Protein AF-A0A4V1UBY8-F1 (afdb_monomer_lite)

Structure (mmCIF, N/CA/C/O backbone):
data_AF-A0A4V1UBY8-F1
#
_entry.id   AF-A0A4V1UBY8-F1
#
loop_
_atom_site.group_PDB
_atom_site.id
_atom_site.type_symbol
_atom_site.label_atom_id
_atom_site.label_alt_id
_atom_site.label_comp_id
_atom_site.label_asym_id
_atom_site.label_entity_id
_atom_site.label_seq_id
_atom_site.pdbx_PDB_ins_code
_atom_site.Cartn_x
_atom_site.Cartn_y
_atom_site.Cartn_z
_atom_site.occupancy
_atom_site.B_iso_or_equiv
_atom_site.auth_seq_id
_atom_site.auth_comp_id
_atom_site.auth_asym_id
_atom_site.auth_atom_id
_atom_site.pdbx_PDB_model_num
ATOM 1 N N . MET A 1 1 ? -71.708 27.026 -28.769 1.00 38.06 1 MET A N 1
ATOM 2 C CA . MET A 1 1 ? -70.693 25.963 -28.935 1.00 38.06 1 MET A CA 1
ATOM 3 C C . MET A 1 1 ? -69.581 26.230 -27.926 1.00 38.06 1 MET A C 1
ATOM 5 O O . MET A 1 1 ? -68.863 27.199 -28.100 1.00 38.06 1 MET A O 1
ATOM 9 N N . TYR A 1 2 ? -69.504 25.472 -26.826 1.00 42.88 2 TYR A N 1
ATOM 10 C CA . TYR A 1 2 ? -68.450 25.623 -25.807 1.00 42.88 2 TYR A CA 1
ATOM 11 C C . TYR A 1 2 ? -67.631 24.331 -25.739 1.00 42.88 2 TYR A C 1
ATOM 13 O O . TYR A 1 2 ? -68.175 23.264 -25.457 1.00 42.88 2 TYR A O 1
ATOM 21 N N . PHE A 1 3 ? -66.329 24.426 -26.016 1.00 42.78 3 PHE A N 1
ATOM 22 C CA . PHE A 1 3 ? -65.385 23.314 -25.901 1.00 42.78 3 PHE A CA 1
ATOM 23 C C . PHE A 1 3 ? -64.959 23.151 -24.434 1.00 42.78 3 PHE A C 1
ATOM 25 O O . PHE A 1 3 ? -64.309 24.025 -23.864 1.00 42.78 3 PHE A O 1
ATOM 32 N N . ARG A 1 4 ? -65.317 22.021 -23.810 1.00 50.22 4 ARG A N 1
ATOM 33 C CA . ARG A 1 4 ? -64.784 21.615 -22.499 1.00 50.22 4 ARG A CA 1
ATOM 34 C C . ARG A 1 4 ? -63.410 20.968 -22.687 1.00 50.22 4 ARG A C 1
ATOM 36 O O . ARG A 1 4 ? -63.319 19.844 -23.176 1.00 50.22 4 ARG A O 1
ATOM 43 N N . ILE A 1 5 ? -62.353 21.637 -22.235 1.00 57.94 5 ILE A N 1
ATOM 44 C CA . ILE A 1 5 ? -61.024 21.031 -22.079 1.00 57.94 5 ILE A CA 1
ATOM 45 C C . ILE A 1 5 ? -61.084 20.091 -20.863 1.00 57.94 5 ILE A C 1
ATOM 47 O O . ILE A 1 5 ? -61.413 20.512 -19.753 1.00 57.94 5 ILE A O 1
ATOM 51 N N . LYS A 1 6 ? -60.826 18.791 -21.066 1.00 47.94 6 LYS A N 1
ATOM 52 C CA . LYS A 1 6 ? -60.861 17.781 -19.995 1.00 47.94 6 LYS A CA 1
ATOM 53 C C . LYS A 1 6 ? -59.706 18.004 -19.008 1.00 47.94 6 LYS A C 1
ATOM 55 O O . LYS A 1 6 ? -58.555 17.660 -19.271 1.00 47.94 6 LYS A O 1
ATOM 60 N N . CYS A 1 7 ? -60.058 18.541 -17.843 1.00 54.50 7 CYS A N 1
ATOM 61 C CA . CYS A 1 7 ? -59.230 18.706 -16.651 1.00 54.50 7 CYS A CA 1
ATOM 62 C C . CYS A 1 7 ? -58.877 17.337 -16.027 1.00 54.50 7 CYS A C 1
ATOM 64 O O . CYS A 1 7 ? -59.502 16.914 -15.066 1.00 54.50 7 CYS A O 1
ATOM 66 N N . ASN A 1 8 ? -57.952 16.585 -16.631 1.00 52.25 8 ASN A N 1
ATOM 67 C CA . ASN A 1 8 ? -57.419 15.332 -16.054 1.00 52.25 8 ASN A CA 1
ATOM 68 C C . ASN A 1 8 ? -55.952 15.050 -16.431 1.00 52.25 8 ASN A C 1
ATOM 70 O O . ASN A 1 8 ? -55.295 14.234 -15.786 1.00 52.25 8 ASN A O 1
ATOM 74 N N . ALA A 1 9 ? -55.411 15.723 -17.453 1.00 52.94 9 ALA A N 1
ATOM 75 C CA . ALA A 1 9 ? -53.999 15.600 -17.818 1.00 52.94 9 ALA A CA 1
ATOM 76 C C . ALA A 1 9 ? -53.084 16.391 -16.862 1.00 52.94 9 ALA A C 1
ATOM 78 O O . ALA A 1 9 ? -52.024 15.906 -16.476 1.00 52.94 9 ALA A O 1
ATOM 79 N N . MET A 1 10 ? -53.524 17.570 -16.409 1.00 56.09 10 MET A N 1
ATOM 80 C CA . MET A 1 10 ? -52.712 18.497 -15.608 1.00 56.09 10 MET A CA 1
ATOM 81 C C . MET A 1 10 ? -52.320 17.926 -14.230 1.00 56.09 10 MET A C 1
ATOM 83 O O . MET A 1 10 ? -51.204 18.128 -13.761 1.00 56.09 10 MET A O 1
ATOM 87 N N . THR A 1 11 ? -53.188 17.120 -13.617 1.00 51.84 11 THR A N 1
ATOM 88 C CA . THR A 1 11 ? -52.961 16.522 -12.290 1.00 51.84 11 THR A CA 1
ATOM 89 C C . THR A 1 11 ? -51.933 15.385 -12.310 1.00 51.84 11 THR A C 1
ATOM 91 O O . THR A 1 11 ? -51.290 15.111 -11.297 1.00 51.84 11 THR A O 1
ATOM 94 N N . ARG A 1 12 ? -51.753 14.714 -13.459 1.00 53.44 12 ARG A N 1
ATOM 95 C CA . ARG A 1 12 ? -50.786 13.612 -13.618 1.00 53.44 12 ARG A CA 1
ATOM 96 C C . ARG A 1 12 ? -49.357 14.130 -13.765 1.00 53.44 12 ARG A C 1
ATOM 98 O O . ARG A 1 12 ? -48.458 13.588 -13.129 1.00 53.44 12 ARG A O 1
ATOM 105 N N . TYR A 1 13 ? -49.162 15.214 -14.516 1.00 56.44 13 TYR A N 1
ATOM 106 C CA . TYR A 1 13 ? -47.850 15.855 -14.645 1.00 56.44 13 TYR A CA 1
ATOM 107 C C . TYR A 1 13 ? -47.385 16.487 -13.331 1.00 56.44 13 TYR A C 1
ATOM 109 O O . TYR A 1 13 ? -46.213 16.372 -12.992 1.00 56.44 13 TYR A O 1
ATOM 117 N N . PHE A 1 14 ? -48.306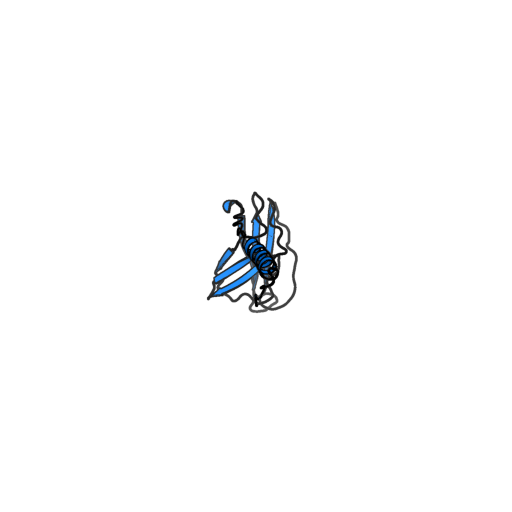 17.052 -12.540 1.00 56.81 14 PHE A N 1
ATOM 118 C CA . PHE A 1 14 ? -47.979 17.621 -11.230 1.00 56.81 14 PHE A CA 1
ATOM 119 C C . PHE A 1 14 ? -47.472 16.564 -10.229 1.00 56.81 14 PHE A C 1
ATOM 121 O O . PHE A 1 14 ? -46.526 16.816 -9.489 1.00 56.81 14 PHE A O 1
ATOM 128 N N . ARG A 1 15 ? -48.034 15.344 -10.249 1.00 57.06 15 ARG A N 1
ATOM 129 C CA . ARG A 1 15 ? -47.573 14.225 -9.401 1.00 57.06 15 ARG A CA 1
ATOM 130 C C . ARG A 1 15 ? -46.230 13.638 -9.851 1.00 57.06 15 ARG A C 1
ATOM 132 O O . ARG A 1 15 ? -45.436 13.246 -9.003 1.00 57.06 15 ARG A O 1
ATOM 139 N N . LEU A 1 16 ? -45.961 13.606 -11.159 1.00 58.34 16 LEU A N 1
ATOM 140 C CA . LEU A 1 16 ? -44.683 13.127 -11.702 1.00 58.34 16 LEU A CA 1
ATOM 141 C C . LEU A 1 16 ? -43.535 14.124 -11.454 1.00 58.34 16 LEU A C 1
ATOM 143 O O . LEU A 1 16 ? -42.440 13.707 -11.087 1.00 58.34 16 LEU A O 1
ATOM 147 N N . LEU A 1 17 ? -43.795 15.431 -11.567 1.00 58.72 17 LEU A N 1
ATOM 148 C CA . LEU A 1 17 ? -42.816 16.486 -11.261 1.00 58.72 17 LEU A CA 1
ATOM 149 C C . LEU A 1 17 ? -42.463 16.556 -9.768 1.00 58.72 17 LEU A C 1
ATOM 151 O O . LEU A 1 17 ? -41.297 16.745 -9.430 1.00 58.72 17 LEU A O 1
ATOM 155 N N . PHE A 1 18 ? -43.431 16.342 -8.870 1.00 58.88 18 PHE A N 1
ATOM 156 C CA . PHE A 1 18 ? -43.174 16.348 -7.425 1.00 58.88 18 PHE A CA 1
ATOM 157 C C . PHE A 1 18 ? -42.366 15.120 -6.957 1.00 58.88 18 PHE A C 1
ATOM 159 O O . PHE A 1 18 ? -41.548 15.228 -6.048 1.00 58.88 18 PHE A O 1
ATOM 166 N N . GLY A 1 19 ? -42.533 13.965 -7.616 1.00 60.91 19 GLY A N 1
ATOM 167 C CA . GLY A 1 19 ? -41.736 12.762 -7.346 1.00 60.91 19 GLY A CA 1
ATOM 168 C C . GLY A 1 19 ? -40.278 12.866 -7.809 1.00 60.91 19 GLY A C 1
ATOM 169 O O . GLY A 1 19 ? -39.388 12.341 -7.146 1.00 60.91 19 GLY A O 1
ATOM 170 N N . PHE A 1 20 ? -40.012 13.584 -8.907 1.00 62.06 20 PHE A N 1
ATOM 171 C CA . PHE A 1 20 ? -38.652 13.775 -9.427 1.00 62.06 20 PHE A CA 1
ATOM 172 C C . PHE A 1 20 ? -37.818 14.741 -8.565 1.00 62.06 20 PHE A C 1
ATOM 174 O O . PHE A 1 20 ? -36.612 14.559 -8.421 1.00 62.06 20 PHE A O 1
ATOM 181 N N . LEU A 1 21 ? -38.460 15.730 -7.931 1.00 61.66 21 LEU A N 1
ATOM 182 C CA . LEU A 1 21 ? -37.784 16.722 -7.086 1.00 61.66 21 LEU A CA 1
ATOM 183 C C . LEU A 1 21 ? -37.297 16.149 -5.736 1.00 61.66 21 LEU A C 1
ATOM 185 O O . LEU A 1 21 ? -36.316 16.639 -5.183 1.00 61.66 21 LEU A O 1
ATOM 189 N N . LEU A 1 22 ? -37.937 15.090 -5.221 1.00 58.81 22 LEU A N 1
ATOM 190 C CA . LEU A 1 22 ? -37.561 14.434 -3.956 1.00 58.81 22 LEU A CA 1
ATOM 191 C C . LEU A 1 22 ? -36.325 13.519 -4.071 1.00 58.81 22 LEU A C 1
ATOM 193 O O . LEU A 1 22 ? -35.720 13.190 -3.055 1.00 58.81 22 LEU A O 1
ATOM 197 N N . LEU A 1 23 ? -35.906 13.151 -5.288 1.00 58.09 23 LEU A N 1
ATOM 198 C CA . LEU A 1 23 ? -34.708 12.329 -5.532 1.00 58.09 23 LEU A CA 1
ATOM 199 C C . LEU A 1 23 ? -33.398 13.139 -5.570 1.00 58.09 23 LEU A C 1
ATOM 201 O O . LEU A 1 23 ? -32.323 12.555 -5.663 1.00 58.09 23 LEU A O 1
ATOM 205 N N . LEU A 1 24 ? -33.471 14.472 -5.474 1.00 61.81 24 LEU A N 1
ATOM 206 C CA . LEU A 1 24 ? -32.301 15.362 -5.407 1.00 61.81 24 LEU A CA 1
ATOM 207 C C . LEU A 1 24 ? -31.887 15.701 -3.960 1.00 61.81 24 LEU A C 1
ATOM 209 O O . LEU A 1 24 ? -30.968 16.489 -3.739 1.00 61.81 24 LEU A O 1
ATOM 213 N N . GLY A 1 25 ? -32.563 15.123 -2.962 1.00 62.72 25 GLY A N 1
ATOM 214 C CA . GLY A 1 25 ? -32.322 15.386 -1.546 1.00 62.72 25 GLY A CA 1
ATOM 215 C C . GLY A 1 25 ? -31.085 14.676 -0.992 1.00 62.72 25 GLY A C 1
ATOM 216 O O . GLY A 1 25 ? -31.156 13.515 -0.611 1.00 62.72 25 GLY A O 1
ATOM 217 N N . ASN A 1 26 ? -29.995 15.436 -0.868 1.00 63.25 26 ASN A N 1
ATOM 218 C CA . ASN A 1 26 ? -28.854 15.243 0.038 1.00 63.25 26 ASN A CA 1
ATOM 219 C C . ASN A 1 26 ? -28.083 13.915 -0.068 1.00 63.25 26 ASN A C 1
ATOM 221 O O . ASN A 1 26 ? -28.132 13.072 0.827 1.00 63.25 26 ASN A O 1
ATOM 225 N N . VAL A 1 27 ? -27.220 13.807 -1.083 1.00 62.28 27 VAL A N 1
ATOM 226 C CA . VAL A 1 27 ? -25.997 13.001 -0.943 1.00 62.28 27 VAL A CA 1
ATOM 227 C C . VAL A 1 27 ? -25.053 13.770 -0.019 1.00 62.28 27 VAL A C 1
ATOM 229 O O . VAL A 1 27 ? -24.291 14.630 -0.458 1.00 62.28 27 VAL A O 1
ATOM 232 N N . SER A 1 28 ? -25.112 13.491 1.281 1.00 64.44 28 SER A N 1
ATOM 233 C CA . SER A 1 28 ? -24.022 13.859 2.176 1.00 64.44 28 SER A CA 1
ATOM 234 C C . SER A 1 28 ? -22.864 12.901 1.906 1.00 64.44 28 SER A C 1
ATOM 236 O O . SER A 1 28 ? -22.887 11.731 2.284 1.00 64.44 28 SER A O 1
ATOM 238 N N . ALA A 1 29 ? -21.833 13.390 1.216 1.00 62.44 29 ALA A N 1
ATOM 239 C CA . ALA A 1 29 ? -20.537 12.733 1.238 1.00 62.44 29 ALA A CA 1
ATOM 240 C C . ALA A 1 29 ? -20.033 12.803 2.685 1.00 62.44 29 ALA A C 1
ATOM 242 O O . ALA A 1 29 ? -19.518 13.831 3.126 1.00 62.44 29 ALA A O 1
ATOM 243 N N . GLN A 1 30 ? -20.257 11.741 3.462 1.00 61.50 30 GLN A N 1
ATOM 244 C CA . GLN A 1 30 ? -19.650 11.617 4.778 1.00 61.50 30 GLN A CA 1
ATOM 245 C C . GLN A 1 30 ? -18.142 11.511 4.558 1.00 61.50 30 GLN A C 1
ATOM 247 O O . GLN A 1 30 ? -17.623 10.448 4.219 1.00 61.50 30 GLN A O 1
ATOM 252 N N . ASN A 1 31 ? -17.435 12.626 4.739 1.00 56.88 31 ASN A N 1
ATOM 253 C CA . ASN A 1 31 ? -16.000 12.607 4.973 1.00 56.88 31 ASN A CA 1
ATOM 254 C C . ASN A 1 31 ? -15.795 11.961 6.343 1.00 56.88 31 ASN A C 1
ATOM 256 O O . ASN A 1 31 ? -15.641 12.644 7.351 1.00 56.88 31 ASN A O 1
ATOM 260 N N . ASN A 1 32 ? -15.859 10.632 6.389 1.00 59.31 32 ASN A N 1
ATOM 261 C CA . ASN A 1 32 ? -15.443 9.867 7.547 1.00 59.31 32 ASN A CA 1
ATOM 262 C C . ASN A 1 32 ? -13.913 9.914 7.582 1.00 59.31 32 ASN A C 1
ATOM 264 O O . ASN A 1 32 ? -13.226 8.981 7.168 1.00 59.31 32 ASN A O 1
ATOM 268 N N . THR A 1 33 ? -13.368 11.058 7.997 1.00 60.19 33 THR A N 1
ATOM 269 C CA . THR A 1 33 ? -11.992 11.123 8.465 1.00 60.19 33 THR A CA 1
ATOM 270 C C . THR A 1 33 ? -11.980 10.336 9.760 1.00 60.19 33 THR A C 1
ATOM 272 O O . THR A 1 33 ? -12.270 10.878 10.826 1.00 60.19 33 THR A O 1
ATOM 275 N N . ALA A 1 34 ? -11.732 9.031 9.653 1.00 62.84 34 ALA A N 1
ATOM 276 C CA . ALA A 1 34 ? -11.443 8.205 10.806 1.00 62.84 34 ALA A CA 1
ATOM 277 C C . ALA A 1 34 ? -10.380 8.944 11.623 1.00 62.84 34 ALA A C 1
ATOM 279 O O . ALA A 1 34 ? -9.290 9.218 11.117 1.00 62.84 34 ALA A O 1
ATOM 280 N N . ASN A 1 35 ? -10.740 9.342 12.844 1.00 76.69 35 ASN A N 1
ATOM 281 C CA . ASN A 1 35 ? -9.862 10.071 13.751 1.00 76.69 35 ASN A CA 1
ATOM 282 C C . ASN A 1 35 ? -8.850 9.080 14.337 1.00 76.69 35 ASN A C 1
ATOM 284 O O . ASN A 1 35 ? -8.924 8.686 15.497 1.00 76.69 35 ASN A O 1
ATOM 288 N N . TYR A 1 36 ? -7.988 8.572 13.463 1.00 86.12 36 TYR A N 1
ATOM 289 C CA . TYR A 1 36 ? -6.883 7.708 13.808 1.00 86.12 36 TYR A CA 1
ATOM 290 C C . TYR A 1 36 ? -5.649 8.586 13.981 1.00 86.12 36 TYR A C 1
ATOM 292 O O . TYR A 1 36 ? -5.266 9.326 13.071 1.00 86.12 36 TYR A O 1
ATOM 300 N N . ASN A 1 37 ? -5.022 8.506 15.147 1.00 91.31 37 ASN A N 1
ATOM 301 C CA . ASN A 1 37 ? -3.787 9.220 15.407 1.00 91.31 37 ASN A CA 1
ATOM 302 C C . ASN A 1 37 ? -2.646 8.571 14.612 1.00 91.31 37 ASN A C 1
ATOM 304 O O . ASN A 1 37 ? -2.217 7.460 14.900 1.00 91.31 37 ASN A O 1
ATOM 308 N N . LEU A 1 38 ? -2.131 9.271 13.600 1.00 87.81 38 LEU A N 1
ATOM 309 C CA . LEU A 1 38 ? -1.097 8.732 12.710 1.00 87.81 38 LEU A CA 1
ATOM 310 C C . LEU A 1 38 ? 0.205 8.350 13.429 1.00 87.81 38 LEU A C 1
ATOM 312 O O . LEU A 1 38 ? 0.928 7.503 12.915 1.00 87.81 38 LEU A O 1
ATOM 316 N N . GLN A 1 39 ? 0.483 8.899 14.618 1.00 90.81 39 GLN A N 1
ATOM 317 C CA . GLN A 1 39 ? 1.645 8.496 15.425 1.00 90.81 39 GLN A CA 1
ATOM 318 C C . GLN A 1 39 ? 1.552 7.049 15.922 1.00 90.81 39 GLN A C 1
ATOM 320 O O . GLN A 1 39 ? 2.570 6.419 16.227 1.00 90.81 39 GLN A O 1
ATOM 325 N N . ASP A 1 40 ? 0.335 6.509 15.956 1.00 92.31 40 ASP A N 1
ATOM 326 C CA . ASP A 1 40 ? 0.075 5.119 16.280 1.00 92.31 40 ASP A CA 1
ATOM 327 C C . ASP A 1 40 ? 0.254 4.196 15.068 1.00 92.31 40 ASP A C 1
ATOM 329 O O . ASP A 1 40 ? 0.239 2.984 15.227 1.00 92.31 40 ASP A O 1
ATOM 333 N N . LEU A 1 41 ? 0.444 4.703 13.845 1.00 93.19 41 LEU A N 1
ATOM 334 C CA . LEU A 1 41 ? 0.777 3.868 12.687 1.00 93.19 41 LEU A CA 1
ATOM 335 C C . LEU A 1 41 ? 2.298 3.747 12.544 1.00 93.19 41 LEU A C 1
ATOM 337 O O . LEU A 1 41 ? 3.017 4.741 12.475 1.00 93.19 41 LEU A O 1
ATOM 341 N N . SER A 1 42 ? 2.806 2.521 12.444 1.00 93.19 42 SER A N 1
ATOM 342 C CA . SER A 1 42 ? 4.172 2.260 11.988 1.00 93.19 42 SER A CA 1
ATOM 343 C C . SER A 1 42 ? 4.166 1.802 10.537 1.00 93.19 42 SER A C 1
ATOM 345 O O . SER A 1 42 ? 3.327 0.992 10.153 1.00 93.19 42 SER A O 1
ATOM 347 N N . LEU A 1 43 ? 5.126 2.294 9.755 1.00 91.12 43 LEU A N 1
ATOM 348 C CA . LEU A 1 43 ? 5.402 1.827 8.403 1.00 91.12 43 LEU A CA 1
ATOM 349 C C . LEU A 1 43 ? 6.860 1.384 8.338 1.00 91.12 43 LEU A C 1
ATOM 351 O O . LEU A 1 43 ? 7.755 2.169 8.651 1.00 91.12 43 LEU A O 1
ATOM 355 N N . GLN A 1 44 ? 7.094 0.144 7.921 1.00 90.56 44 GLN A N 1
ATOM 356 C CA . GLN A 1 44 ? 8.426 -0.364 7.600 1.00 90.56 44 GLN A CA 1
ATOM 357 C C . GLN A 1 44 ? 8.499 -0.748 6.125 1.00 90.56 44 GLN A C 1
ATOM 359 O O . GLN A 1 44 ? 7.518 -1.214 5.544 1.00 90.56 44 GLN A O 1
ATOM 364 N N . TRP A 1 45 ? 9.672 -0.549 5.532 1.00 88.56 45 TRP A N 1
ATOM 365 C CA . TRP A 1 45 ? 10.004 -1.035 4.202 1.00 88.56 45 TRP A CA 1
ATOM 366 C C . TRP A 1 45 ? 11.329 -1.780 4.259 1.00 88.56 45 TRP A C 1
ATOM 368 O O . TRP A 1 45 ? 12.285 -1.297 4.867 1.00 88.56 45 TRP A O 1
ATOM 378 N N . GLU A 1 46 ? 11.395 -2.925 3.592 1.00 86.25 46 GLU A N 1
ATOM 379 C CA . GLU A 1 46 ? 12.611 -3.722 3.501 1.00 86.25 46 GLU A CA 1
ATOM 380 C C . GLU A 1 46 ? 12.781 -4.348 2.116 1.00 86.25 46 GLU A C 1
ATOM 382 O O . GLU A 1 46 ? 11.815 -4.629 1.400 1.00 86.25 46 GLU A O 1
ATOM 387 N N . THR A 1 47 ? 14.038 -4.602 1.748 1.00 87.12 47 THR A N 1
ATOM 388 C CA . THR A 1 47 ? 14.371 -5.509 0.647 1.00 87.12 47 THR A CA 1
ATOM 389 C C . THR A 1 47 ? 14.514 -6.908 1.228 1.00 87.12 47 THR A C 1
ATOM 391 O O . THR A 1 47 ? 15.480 -7.184 1.929 1.00 87.12 47 THR A O 1
ATOM 394 N N . VAL A 1 48 ? 13.554 -7.776 0.930 1.00 87.25 48 VAL A N 1
ATOM 395 C CA . VAL A 1 48 ? 13.510 -9.159 1.422 1.00 87.25 48 VAL A CA 1
ATOM 396 C C . VAL A 1 48 ? 14.553 -10.016 0.708 1.00 87.25 48 VAL A C 1
ATOM 398 O O . VAL A 1 48 ? 15.241 -10.819 1.325 1.00 87.25 48 VAL A O 1
ATOM 401 N N . GLU A 1 49 ? 14.680 -9.847 -0.609 1.00 83.25 49 GLU A N 1
ATOM 402 C CA . GLU A 1 49 ? 15.620 -10.614 -1.425 1.00 83.25 49 GLU A CA 1
ATOM 403 C C . GLU A 1 49 ? 16.065 -9.769 -2.613 1.00 83.25 49 GLU A C 1
ATOM 405 O O . GLU A 1 49 ? 15.236 -9.256 -3.367 1.00 83.25 49 GLU A O 1
ATOM 410 N N . ASN A 1 50 ? 17.375 -9.638 -2.800 1.00 83.06 50 ASN A N 1
ATOM 411 C CA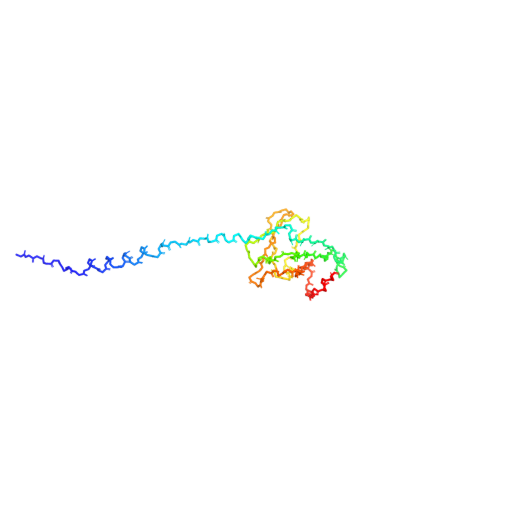 . ASN A 1 50 ? 17.943 -9.055 -4.009 1.00 83.06 50 ASN A CA 1
ATOM 412 C C . ASN A 1 50 ? 18.258 -10.166 -5.016 1.00 83.06 50 ASN A C 1
ATOM 414 O O . ASN A 1 50 ? 18.549 -11.294 -4.628 1.00 83.06 50 ASN A O 1
ATOM 418 N N . SER A 1 51 ? 18.214 -9.848 -6.305 1.00 84.19 51 SER A N 1
ATOM 419 C CA . SER A 1 51 ? 18.313 -10.835 -7.384 1.00 84.19 51 SER A CA 1
ATOM 420 C C . SER A 1 51 ? 17.267 -11.958 -7.283 1.00 84.19 51 SER A C 1
ATOM 422 O O . SER A 1 51 ? 17.586 -13.136 -7.453 1.00 84.19 51 SER A O 1
ATOM 424 N N . TYR A 1 52 ? 16.019 -11.589 -6.980 1.00 79.38 52 TYR A N 1
ATOM 425 C CA . TYR A 1 52 ? 14.920 -12.501 -6.668 1.00 79.38 52 TYR A CA 1
ATOM 426 C C . TYR A 1 52 ? 14.800 -13.620 -7.707 1.00 79.38 52 TYR A C 1
ATOM 428 O O . TYR A 1 52 ? 14.601 -13.361 -8.900 1.00 79.38 52 TYR A O 1
ATOM 436 N N . LYS A 1 53 ? 14.927 -14.876 -7.261 1.00 81.94 53 LYS A N 1
ATOM 437 C CA . LYS A 1 53 ? 14.917 -16.068 -8.138 1.00 81.94 53 LYS A CA 1
ATOM 438 C C . LYS A 1 53 ? 15.949 -16.009 -9.282 1.00 81.94 53 LYS A C 1
ATOM 440 O O . LYS A 1 53 ? 15.681 -16.486 -10.385 1.00 81.94 53 LYS A O 1
ATOM 445 N N . GLY A 1 54 ? 17.113 -15.409 -9.035 1.00 81.00 54 GLY A N 1
ATOM 446 C CA . GLY A 1 54 ? 18.223 -15.315 -9.990 1.00 81.00 54 GLY A CA 1
ATOM 447 C C . GLY A 1 54 ? 18.012 -14.307 -11.124 1.00 81.00 54 GLY A C 1
ATOM 448 O O . GLY A 1 54 ? 18.733 -14.346 -12.119 1.00 81.00 54 GLY A O 1
ATOM 449 N N . LYS A 1 55 ? 17.020 -13.418 -11.009 1.00 79.88 55 LYS A N 1
ATOM 450 C CA . LYS A 1 55 ? 16.722 -12.382 -12.007 1.00 79.88 55 LYS A CA 1
ATOM 451 C C . LYS A 1 55 ? 17.227 -11.022 -11.550 1.00 79.88 55 LYS A C 1
ATOM 453 O O . LYS A 1 55 ? 17.436 -10.810 -10.367 1.00 79.88 55 LYS A O 1
ATOM 458 N N . ALA A 1 56 ? 17.352 -10.066 -12.471 1.00 81.25 56 ALA A N 1
ATOM 459 C CA . ALA A 1 56 ? 17.656 -8.665 -12.156 1.00 81.25 56 ALA A CA 1
ATOM 460 C C . ALA A 1 56 ? 16.437 -7.932 -11.543 1.00 81.25 56 ALA A C 1
ATOM 462 O O . ALA A 1 56 ? 15.935 -6.936 -12.072 1.00 81.25 56 ALA A O 1
ATOM 463 N N . GLU A 1 57 ? 15.922 -8.476 -10.443 1.00 81.75 57 GLU A N 1
ATOM 464 C CA . GLU A 1 57 ? 14.698 -8.100 -9.741 1.00 81.75 57 GLU A CA 1
ATOM 465 C C . GLU A 1 57 ? 14.957 -8.202 -8.234 1.00 81.75 57 GLU A C 1
ATOM 467 O O . GLU A 1 57 ? 15.844 -8.932 -7.808 1.00 81.75 57 GLU A O 1
ATOM 472 N N . PHE A 1 58 ? 14.198 -7.490 -7.409 1.00 82.44 58 PHE A N 1
ATOM 473 C CA . PHE A 1 58 ? 14.241 -7.685 -5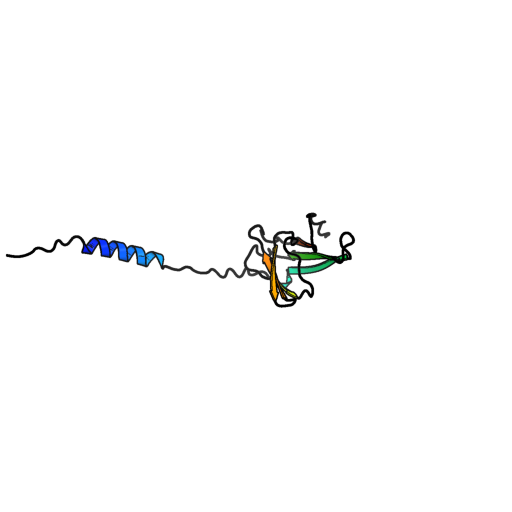.963 1.00 82.44 58 PHE A CA 1
ATOM 474 C C . PHE A 1 58 ? 12.824 -7.792 -5.417 1.00 82.44 58 PHE A C 1
ATOM 476 O O . PHE A 1 58 ? 11.876 -7.251 -5.997 1.00 82.44 58 PHE A O 1
ATOM 483 N N . LEU A 1 59 ? 12.695 -8.528 -4.322 1.00 85.25 59 LEU A N 1
ATOM 484 C CA . LEU A 1 59 ? 11.487 -8.617 -3.529 1.00 85.25 59 LEU A CA 1
ATOM 485 C C . LEU A 1 59 ? 11.574 -7.585 -2.413 1.00 85.25 59 LEU A C 1
ATOM 487 O O . LEU A 1 59 ? 12.556 -7.548 -1.674 1.00 85.25 59 LEU A O 1
ATOM 491 N N . SER A 1 60 ? 10.540 -6.762 -2.283 1.00 87.88 60 SER A N 1
ATOM 492 C CA . SER A 1 60 ? 10.412 -5.825 -1.169 1.00 87.88 60 SER A CA 1
ATOM 493 C C . SER A 1 60 ? 9.123 -6.054 -0.401 1.00 87.88 60 SER A C 1
ATOM 495 O O . SER A 1 60 ? 8.108 -6.425 -1.002 1.00 87.88 60 SER A O 1
ATOM 497 N N . ALA A 1 61 ? 9.157 -5.761 0.893 1.00 88.00 61 ALA A N 1
ATOM 498 C CA . ALA A 1 61 ? 7.989 -5.768 1.753 1.00 88.00 61 ALA A CA 1
ATOM 499 C C . ALA A 1 61 ? 7.711 -4.371 2.317 1.00 88.00 61 ALA A C 1
ATOM 501 O O . ALA A 1 61 ? 8.629 -3.623 2.646 1.00 88.00 61 ALA A O 1
ATOM 502 N N . PHE A 1 62 ? 6.428 -4.036 2.408 1.00 89.31 62 PHE A N 1
ATOM 503 C CA . PHE A 1 62 ? 5.892 -2.935 3.193 1.00 89.31 62 PHE A CA 1
ATOM 504 C C . PHE A 1 62 ? 5.076 -3.525 4.338 1.00 89.31 62 PHE A C 1
ATOM 506 O O . PHE A 1 62 ? 4.169 -4.318 4.088 1.00 89.31 62 PHE A O 1
ATOM 513 N N . THR A 1 63 ? 5.344 -3.097 5.564 1.00 89.38 63 THR A N 1
ATOM 514 C CA . THR A 1 63 ? 4.585 -3.525 6.741 1.00 89.38 63 THR A CA 1
ATOM 515 C C . THR A 1 63 ? 3.937 -2.313 7.384 1.00 89.38 63 THR A C 1
ATOM 517 O O . THR A 1 63 ? 4.622 -1.358 7.746 1.00 89.38 63 THR A O 1
ATOM 520 N N . LEU A 1 64 ? 2.609 -2.345 7.499 1.00 91.38 64 LEU A N 1
ATOM 521 C CA . LEU A 1 64 ? 1.827 -1.370 8.256 1.00 91.38 64 LEU A CA 1
ATOM 522 C C . LEU A 1 64 ? 1.416 -1.991 9.583 1.00 91.38 64 LEU A C 1
ATOM 524 O O . LEU A 1 64 ? 0.789 -3.045 9.574 1.00 91.38 64 LEU A O 1
ATOM 528 N N . THR A 1 65 ? 1.699 -1.326 10.697 1.00 91.19 65 THR A N 1
ATOM 529 C CA . THR A 1 65 ? 1.343 -1.816 12.036 1.00 91.19 65 THR A CA 1
ATOM 530 C C . THR A 1 65 ? 0.562 -0.757 12.794 1.00 91.19 65 THR A C 1
ATOM 532 O O . THR A 1 65 ? 1.039 0.370 12.940 1.00 91.19 65 THR A O 1
ATOM 535 N N . SER A 1 66 ? -0.612 -1.122 13.311 1.00 93.06 66 SER A N 1
ATOM 536 C CA . SER A 1 66 ? -1.344 -0.279 14.257 1.00 93.06 66 SER A CA 1
ATOM 537 C C . SER A 1 66 ? -0.782 -0.497 15.661 1.00 93.06 66 SER A C 1
ATOM 539 O O . SER A 1 66 ? -1.012 -1.542 16.264 1.00 93.06 66 SER A O 1
ATOM 541 N N . LYS A 1 67 ? -0.011 0.453 16.193 1.00 91.31 67 LYS A N 1
ATOM 542 C CA . LYS A 1 67 ? 0.539 0.396 17.558 1.00 91.31 67 LYS A CA 1
ATOM 543 C C . LYS A 1 67 ? -0.553 0.570 18.606 1.00 91.31 67 LYS A C 1
ATOM 545 O O . LYS A 1 67 ? -0.510 -0.076 19.647 1.00 91.31 67 LYS A O 1
ATOM 550 N N . SER A 1 68 ? -1.523 1.439 18.335 1.00 88.06 68 SER A N 1
ATOM 551 C CA . SER A 1 68 ? -2.683 1.662 19.190 1.00 88.06 68 SER A CA 1
ATOM 552 C C . SER A 1 68 ? -3.868 2.182 18.371 1.00 88.06 68 SER A C 1
ATOM 554 O O . SER A 1 68 ? -3.702 2.771 17.307 1.00 88.06 68 SER A O 1
ATOM 556 N N . GLY A 1 69 ? -5.087 1.914 18.838 1.00 88.69 69 GLY A N 1
ATOM 557 C CA . GLY A 1 69 ? -6.299 2.232 18.087 1.00 88.69 69 GLY A CA 1
ATOM 558 C C . GLY A 1 69 ? -6.530 1.314 16.879 1.00 88.69 69 GLY A C 1
ATOM 559 O O . GLY A 1 69 ? -5.721 0.454 16.533 1.00 88.69 69 GLY A O 1
ATOM 560 N N . THR A 1 70 ? -7.694 1.463 16.244 1.00 91.38 70 THR A N 1
ATOM 561 C CA . THR A 1 70 ? -8.037 0.693 15.038 1.00 91.38 70 THR A CA 1
ATOM 562 C C . THR A 1 70 ? -7.727 1.513 13.794 1.00 91.38 70 THR A C 1
ATOM 564 O O . THR A 1 70 ? -8.405 2.509 13.532 1.00 91.38 70 THR A O 1
ATOM 567 N N . PHE A 1 71 ? -6.730 1.091 13.017 1.00 93.12 71 PHE A N 1
ATOM 568 C CA . PHE A 1 71 ? -6.424 1.708 11.731 1.00 93.12 71 PHE A CA 1
ATOM 569 C C . PHE A 1 71 ? -7.583 1.450 10.755 1.00 93.12 71 PHE A C 1
ATOM 571 O O . PHE A 1 71 ? -8.008 0.298 10.605 1.00 93.12 71 PHE A O 1
ATOM 578 N N . PRO A 1 72 ? -8.131 2.490 10.105 1.00 93.44 72 PRO A N 1
ATOM 579 C CA . PRO A 1 72 ? -9.376 2.387 9.356 1.00 93.44 72 PRO A CA 1
ATOM 580 C C . PRO A 1 72 ? -9.284 1.480 8.124 1.00 93.44 72 PRO A C 1
ATOM 582 O O . PRO A 1 72 ? -8.282 1.445 7.412 1.00 93.44 72 PRO A O 1
ATOM 585 N N . ALA A 1 73 ? -10.394 0.807 7.817 1.00 94.06 73 ALA A N 1
ATOM 586 C CA . ALA A 1 73 ? -10.538 -0.066 6.649 1.00 94.06 73 ALA A CA 1
ATOM 587 C C . ALA A 1 73 ? -10.522 0.679 5.298 1.00 94.06 73 ALA A C 1
ATOM 589 O O . ALA A 1 73 ? -10.273 0.088 4.252 1.00 94.06 73 ALA A O 1
ATOM 590 N N . SER A 1 74 ? -10.803 1.981 5.293 1.00 93.56 74 SER A N 1
ATOM 591 C CA . SER A 1 74 ? -10.907 2.789 4.077 1.00 93.56 74 SER A CA 1
ATOM 592 C C . SER A 1 74 ? -10.585 4.255 4.356 1.00 93.56 74 SER A C 1
ATOM 594 O O . SER A 1 74 ? -10.378 4.647 5.500 1.00 93.56 74 SER A O 1
ATOM 596 N N . GLY A 1 75 ? -10.577 5.085 3.311 1.00 91.31 75 GLY A N 1
ATOM 597 C CA . GLY A 1 75 ? -10.432 6.540 3.450 1.00 91.31 75 GLY A CA 1
ATOM 598 C C . GLY A 1 75 ? -8.990 7.035 3.567 1.00 91.31 75 GLY A C 1
ATOM 599 O O . GLY A 1 75 ? -8.776 8.235 3.701 1.00 91.31 75 GLY A O 1
ATOM 600 N N . TRP A 1 76 ? -8.001 6.145 3.462 1.00 93.00 76 TRP A N 1
ATOM 601 C CA . TRP A 1 76 ? -6.586 6.502 3.497 1.00 93.00 76 TRP A CA 1
ATOM 602 C C . TRP A 1 76 ? -5.879 6.230 2.168 1.00 93.00 76 TRP A C 1
ATOM 604 O O . TRP A 1 76 ? -6.276 5.378 1.366 1.00 93.00 76 TRP A O 1
ATOM 614 N N . LYS A 1 77 ? -4.802 6.986 1.952 1.00 95.31 77 LYS A N 1
ATOM 615 C CA . LYS A 1 77 ? -3.841 6.825 0.861 1.00 95.31 77 LYS A CA 1
ATOM 616 C C . LYS A 1 77 ? -2.449 7.098 1.413 1.00 95.31 77 LYS A C 1
ATOM 618 O O . LYS A 1 77 ? -2.276 8.046 2.174 1.00 95.31 77 LYS A O 1
ATOM 623 N N . ILE A 1 78 ? -1.474 6.300 1.003 1.00 94.12 78 ILE A N 1
ATOM 624 C CA . ILE A 1 78 ? -0.063 6.502 1.337 1.00 94.12 78 ILE A CA 1
ATOM 625 C C . ILE A 1 78 ? 0.668 6.804 0.040 1.00 94.12 78 ILE A C 1
ATOM 627 O O . ILE A 1 78 ? 0.630 6.008 -0.895 1.00 94.12 78 ILE A O 1
ATOM 631 N N . TYR A 1 79 ? 1.315 7.959 -0.023 1.00 95.94 79 TYR A N 1
ATOM 632 C CA . TYR A 1 79 ? 2.113 8.365 -1.171 1.00 95.94 79 TYR A CA 1
ATOM 633 C C . TYR A 1 79 ? 3.587 8.128 -0.870 1.00 95.94 79 TYR A C 1
ATOM 635 O O . TYR A 1 79 ? 4.050 8.446 0.224 1.00 95.94 79 TYR A O 1
ATOM 643 N N . PHE A 1 80 ? 4.318 7.562 -1.823 1.00 94.69 80 PHE A N 1
ATOM 644 C CA . PHE A 1 80 ? 5.733 7.254 -1.650 1.00 94.69 80 PHE A CA 1
ATOM 645 C C . PHE A 1 80 ? 6.480 7.353 -2.977 1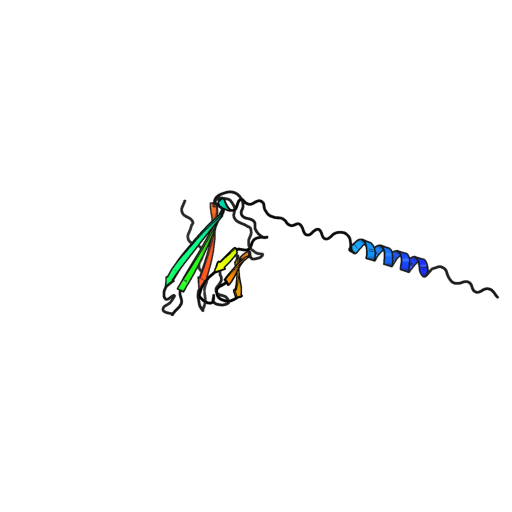.00 94.69 80 PHE A C 1
ATOM 647 O O . PHE A 1 80 ? 5.894 7.169 -4.045 1.00 94.69 80 PHE A O 1
ATOM 654 N N . ASN A 1 81 ? 7.778 7.631 -2.887 1.00 95.19 81 ASN A N 1
ATOM 655 C CA . ASN A 1 81 ? 8.676 7.571 -4.031 1.00 95.19 81 ASN A CA 1
ATOM 656 C C . ASN A 1 81 ? 9.392 6.223 -4.053 1.00 95.19 81 ASN A C 1
ATOM 658 O O . ASN A 1 81 ? 9.828 5.715 -3.019 1.00 95.19 81 ASN A O 1
ATOM 662 N N . PHE A 1 82 ? 9.513 5.641 -5.236 1.00 89.75 82 PHE A N 1
ATOM 663 C CA . PHE A 1 82 ? 10.202 4.392 -5.473 1.00 89.75 82 PHE A CA 1
ATOM 664 C C . PHE A 1 82 ? 10.837 4.412 -6.870 1.00 89.75 82 PHE A C 1
A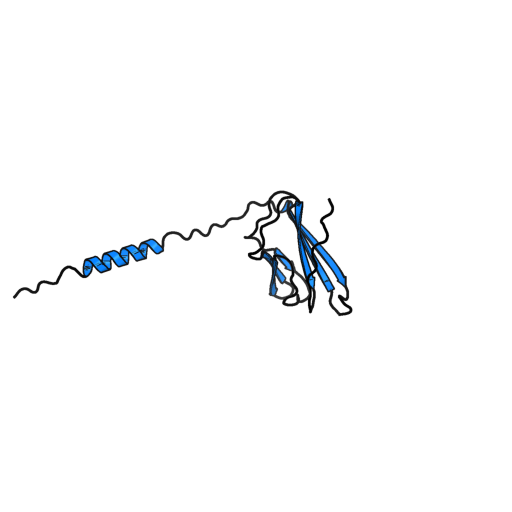TOM 666 O O . PHE A 1 82 ? 10.130 4.411 -7.879 1.00 89.75 82 PHE A O 1
ATOM 673 N N . PRO A 1 83 ? 12.177 4.401 -6.973 1.00 86.19 83 PRO A N 1
ATOM 674 C CA . PRO A 1 83 ? 12.888 4.754 -8.205 1.00 86.19 83 PRO A CA 1
ATOM 675 C C . PRO A 1 83 ? 12.766 3.716 -9.332 1.00 86.19 83 PRO A C 1
ATOM 677 O O . PRO A 1 83 ? 13.338 3.897 -10.407 1.00 86.19 83 PRO A O 1
ATOM 680 N N . ARG A 1 84 ? 12.063 2.596 -9.116 1.00 84.19 84 ARG A N 1
ATOM 681 C CA . ARG A 1 84 ? 11.902 1.531 -10.114 1.00 84.19 84 ARG A CA 1
ATOM 682 C C . ARG A 1 84 ? 10.436 1.222 -10.366 1.00 84.19 84 ARG A C 1
ATOM 684 O O . ARG A 1 84 ? 9.638 1.174 -9.445 1.00 84.19 84 ARG A O 1
ATOM 691 N N . MET A 1 85 ? 10.099 0.912 -11.621 1.00 87.19 85 MET A N 1
ATOM 692 C CA . MET A 1 85 ? 8.741 0.467 -11.957 1.00 87.19 85 MET A CA 1
ATOM 693 C C . MET A 1 85 ? 8.363 -0.791 -11.171 1.00 87.19 85 MET A C 1
ATOM 695 O O . MET A 1 85 ? 9.057 -1.807 -11.274 1.00 87.19 85 MET A O 1
ATOM 699 N N . ILE A 1 86 ? 7.266 -0.697 -10.426 1.00 89.44 86 ILE A N 1
ATOM 700 C CA . ILE A 1 86 ? 6.566 -1.805 -9.771 1.00 89.44 86 ILE A CA 1
ATOM 701 C C . ILE A 1 86 ? 5.942 -2.673 -10.862 1.00 89.44 86 ILE A C 1
ATOM 703 O O . ILE A 1 86 ? 5.320 -2.176 -11.801 1.00 89.44 86 ILE A O 1
ATOM 707 N N . GLN A 1 87 ? 6.145 -3.980 -10.779 1.00 88.12 87 GLN A N 1
ATOM 708 C CA . GLN A 1 87 ? 5.668 -4.907 -11.787 1.00 88.12 87 GLN A CA 1
ATOM 709 C C . GLN A 1 87 ? 4.142 -5.054 -11.726 1.00 88.12 87 GLN A C 1
ATOM 711 O O . GLN A 1 87 ? 3.592 -5.415 -10.693 1.00 88.12 87 GLN A O 1
ATOM 716 N N . PRO A 1 88 ? 3.408 -4.882 -12.834 1.00 85.62 88 PRO A N 1
ATOM 717 C CA . PRO A 1 88 ? 1.982 -5.186 -12.836 1.00 85.62 88 PRO A CA 1
ATOM 718 C C . PRO A 1 88 ? 1.674 -6.614 -12.355 1.00 85.62 88 PRO A C 1
ATOM 720 O O . PRO A 1 88 ? 2.248 -7.577 -12.871 1.00 85.62 88 PRO A O 1
ATOM 723 N N . GLY A 1 89 ? 0.751 -6.732 -11.393 1.00 85.81 89 GLY A N 1
ATOM 724 C CA . GLY A 1 89 ? 0.191 -8.001 -10.911 1.00 85.81 89 GLY A CA 1
ATOM 725 C C . GLY A 1 89 ? 0.929 -8.681 -9.754 1.00 85.81 89 GLY A C 1
ATOM 726 O O . GLY A 1 89 ? 0.447 -9.683 -9.239 1.00 85.81 89 GLY A O 1
ATOM 727 N N . SER A 1 90 ? 2.070 -8.164 -9.312 1.00 85.94 90 SER A N 1
ATOM 728 C CA . SER A 1 90 ? 2.848 -8.766 -8.217 1.00 85.94 90 SER A CA 1
ATOM 729 C C . SER A 1 90 ? 2.632 -8.104 -6.861 1.00 85.94 90 SER A C 1
ATOM 731 O O . SER A 1 90 ? 3.265 -8.493 -5.885 1.00 85.94 90 SER A O 1
ATOM 733 N N . VAL A 1 91 ? 1.731 -7.122 -6.780 1.00 90.00 91 VAL A N 1
ATOM 734 C CA . VAL A 1 91 ? 1.289 -6.542 -5.510 1.00 90.00 91 V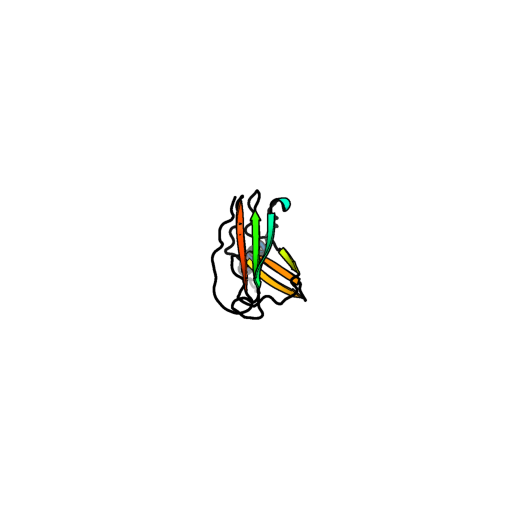AL A CA 1
ATOM 735 C C . VAL A 1 91 ? 0.417 -7.577 -4.779 1.00 90.00 91 VAL A C 1
ATOM 737 O O . VAL A 1 91 ? -0.675 -7.898 -5.246 1.00 90.00 91 VAL A O 1
ATOM 740 N N . THR A 1 92 ? 0.889 -8.117 -3.653 1.00 88.50 92 THR A N 1
ATOM 741 C CA . THR A 1 92 ? 0.131 -9.039 -2.780 1.00 88.50 92 THR A CA 1
ATOM 742 C C . THR A 1 92 ? -0.607 -8.307 -1.642 1.00 88.50 92 THR A C 1
ATOM 744 O O . THR A 1 92 ? -0.579 -7.085 -1.581 1.00 88.50 92 THR A O 1
ATOM 747 N N . GLY A 1 93 ? -1.287 -9.018 -0.738 1.00 86.94 93 GLY A N 1
ATOM 748 C CA . GLY A 1 93 ? -1.971 -8.410 0.416 1.00 86.94 93 GLY A CA 1
ATOM 749 C C . GLY A 1 93 ? -3.211 -7.574 0.064 1.00 86.94 93 GLY A C 1
ATOM 750 O O . GLY A 1 93 ? -3.625 -7.491 -1.098 1.00 86.94 93 GLY A O 1
ATOM 751 N N . ASP A 1 94 ? -3.811 -6.945 1.076 1.00 91.62 94 ASP A N 1
ATOM 752 C CA . ASP A 1 94 ? -5.077 -6.202 0.965 1.00 91.62 94 ASP A CA 1
ATOM 753 C C . ASP A 1 94 ? -4.905 -4.726 0.561 1.00 91.62 94 ASP A C 1
ATOM 755 O O . ASP A 1 94 ? -5.656 -3.845 0.977 1.00 91.62 94 ASP A O 1
ATOM 759 N N . VAL A 1 95 ? -3.922 -4.449 -0.300 1.00 93.25 95 VAL A N 1
ATOM 760 C CA . VAL A 1 95 ? -3.634 -3.105 -0.819 1.00 93.25 95 VAL A CA 1
ATOM 761 C C . VAL A 1 95 ? -3.520 -3.074 -2.336 1.00 93.25 95 VAL A C 1
ATOM 763 O O . VAL A 1 95 ? -3.200 -4.064 -2.995 1.00 93.25 95 VAL A O 1
ATOM 766 N N . LEU A 1 96 ? -3.784 -1.900 -2.892 1.00 93.88 96 LEU A N 1
ATOM 767 C CA . LEU A 1 96 ? -3.545 -1.535 -4.279 1.00 93.88 96 LEU A CA 1
ATOM 768 C C . LEU A 1 96 ? -2.386 -0.547 -4.319 1.00 93.88 96 LEU A C 1
ATOM 770 O O . LEU A 1 96 ? -2.346 0.372 -3.504 1.00 93.88 96 LEU A O 1
ATOM 774 N N . ILE A 1 97 ? -1.490 -0.695 -5.295 1.00 94.50 97 ILE A N 1
ATOM 775 C CA . ILE A 1 97 ? -0.476 0.314 -5.606 1.00 94.50 97 ILE A CA 1
ATOM 776 C C . ILE A 1 97 ? -0.717 0.826 -7.022 1.00 94.50 97 ILE A C 1
ATOM 778 O O . ILE A 1 97 ? -0.774 0.047 -7.975 1.00 94.50 97 ILE A O 1
ATOM 782 N N . LYS A 1 98 ? -0.845 2.145 -7.152 1.00 94.88 98 LYS A N 1
ATOM 783 C CA . LYS A 1 98 ? -1.010 2.862 -8.414 1.00 94.88 98 LYS A CA 1
ATOM 784 C C . LYS A 1 98 ? 0.228 3.715 -8.683 1.00 94.88 98 LYS A C 1
ATOM 786 O O . LYS A 1 98 ? 0.630 4.506 -7.833 1.00 94.88 98 LYS A O 1
ATOM 791 N N . HIS A 1 99 ? 0.797 3.580 -9.878 1.00 95.56 99 HIS A N 1
ATOM 792 C CA . HIS A 1 99 ? 1.805 4.509 -10.395 1.00 95.56 99 HIS A CA 1
ATOM 793 C C . HIS A 1 99 ? 1.143 5.833 -10.792 1.00 95.56 99 HIS A C 1
ATOM 795 O O . HIS A 1 99 ? 0.088 5.817 -11.434 1.00 95.56 99 HIS A O 1
ATOM 801 N N . ILE A 1 100 ? 1.727 6.963 -10.385 1.00 96.81 100 ILE A N 1
ATOM 802 C CA . ILE A 1 100 ? 1.224 8.303 -10.720 1.00 96.81 100 ILE A CA 1
ATOM 803 C C . ILE A 1 100 ? 2.079 8.917 -11.828 1.00 96.81 100 ILE A C 1
ATOM 805 O O . ILE A 1 100 ? 1.575 9.158 -12.922 1.00 96.81 100 ILE A O 1
ATOM 809 N N . ASN A 1 101 ? 3.356 9.180 -11.550 1.00 95.81 101 ASN A N 1
ATOM 810 C CA . ASN A 1 101 ? 4.332 9.710 -12.501 1.00 95.81 101 ASN A CA 1
ATOM 811 C C . ASN A 1 101 ? 5.752 9.418 -11.996 1.00 95.81 101 ASN A C 1
ATOM 813 O O . ASN A 1 101 ? 5.932 9.211 -10.807 1.00 95.81 101 ASN A O 1
ATOM 817 N N . GLY A 1 102 ? 6.754 9.376 -12.882 1.00 94.94 102 GLY A N 1
ATOM 818 C CA . GLY A 1 102 ? 8.158 9.197 -12.477 1.00 94.94 102 GLY A CA 1
ATOM 819 C C . GLY A 1 102 ? 8.360 8.035 -11.496 1.00 94.94 102 GLY A C 1
ATOM 820 O O . GLY A 1 102 ? 7.996 6.897 -11.795 1.00 94.94 102 GLY A O 1
ATOM 821 N N . ASP A 1 103 ? 8.901 8.343 -10.322 1.00 95.62 103 ASP A N 1
ATOM 822 C CA . ASP A 1 103 ? 9.055 7.445 -9.180 1.00 95.62 103 ASP A CA 1
ATOM 823 C C . ASP A 1 103 ? 7.931 7.575 -8.135 1.00 95.62 103 ASP A C 1
ATOM 825 O O . ASP A 1 103 ? 7.997 6.922 -7.104 1.00 95.62 103 ASP A O 1
ATOM 829 N N . PHE A 1 104 ? 6.881 8.352 -8.384 1.00 97.00 104 PHE A N 1
ATOM 830 C CA . PHE A 1 104 ? 5.800 8.623 -7.441 1.00 97.00 104 PHE A CA 1
ATOM 831 C C . PHE A 1 104 ? 4.644 7.614 -7.544 1.00 97.00 104 PHE A C 1
ATOM 833 O O . PHE A 1 104 ? 4.049 7.391 -8.610 1.00 97.00 104 PHE A O 1
ATOM 840 N N . TYR A 1 105 ? 4.278 7.032 -6.401 1.00 96.25 105 TYR A N 1
ATOM 841 C CA . TYR A 1 105 ? 3.241 6.010 -6.262 1.00 96.25 105 TYR A CA 1
ATOM 842 C C . TYR A 1 105 ? 2.243 6.349 -5.156 1.00 96.25 105 TYR A C 1
ATOM 844 O O . TYR A 1 105 ? 2.524 7.102 -4.226 1.00 96.25 105 TYR A O 1
ATOM 852 N N . GLN A 1 106 ? 1.069 5.726 -5.247 1.00 96.44 106 GLN A N 1
ATOM 853 C CA . GLN A 1 106 ? 0.025 5.752 -4.229 1.00 96.44 106 GLN A CA 1
ATOM 854 C C . GLN A 1 106 ? -0.361 4.325 -3.843 1.00 96.44 106 GLN A C 1
ATOM 856 O O . GLN A 1 106 ? -0.746 3.536 -4.705 1.00 96.44 106 GLN A O 1
ATOM 861 N N . MET A 1 107 ? -0.339 4.023 -2.550 1.00 95.06 107 MET A N 1
ATOM 862 C CA . MET A 1 107 ? -0.931 2.834 -1.950 1.00 95.06 107 MET A CA 1
ATOM 863 C C . MET A 1 107 ? -2.296 3.172 -1.336 1.00 95.06 107 MET A C 1
ATOM 865 O O . MET A 1 107 ? -2.458 4.218 -0.706 1.00 95.06 107 MET A O 1
ATOM 869 N N . SER A 1 108 ? -3.282 2.299 -1.515 1.00 95.50 108 SER A N 1
ATOM 870 C CA . SER A 1 108 ? -4.629 2.428 -0.938 1.00 95.50 108 SER A CA 1
ATOM 871 C C . SER A 1 108 ? -5.197 1.053 -0.566 1.00 95.50 108 SER A C 1
ATOM 873 O O . SER A 1 108 ? -4.767 0.058 -1.156 1.00 95.50 108 SER A O 1
ATOM 875 N N . PRO A 1 109 ? -6.166 0.960 0.360 1.00 95.50 109 PRO A N 1
ATOM 876 C CA . PRO A 1 109 ? -6.745 -0.324 0.741 1.00 95.50 109 PRO A CA 1
ATOM 877 C C . PRO A 1 109 ? -7.560 -0.929 -0.406 1.00 95.50 109 PRO A C 1
ATOM 879 O O . PRO A 1 109 ? -8.174 -0.208 -1.197 1.00 95.50 109 PRO A O 1
ATOM 882 N N . LYS A 1 110 ? -7.581 -2.262 -0.488 1.00 94.88 110 LYS A N 1
ATOM 883 C CA . LYS A 1 110 ? -8.595 -2.998 -1.257 1.00 94.88 110 LYS A CA 1
ATOM 884 C C . LYS A 1 110 ? -9.924 -2.993 -0.504 1.00 94.88 110 LYS A C 1
ATOM 886 O O . LYS A 1 110 ? -9.952 -2.847 0.712 1.00 94.88 110 LYS A O 1
ATOM 891 N N . GLU A 1 111 ? -11.016 -3.270 -1.209 1.00 93.62 111 GLU A N 1
ATOM 892 C CA . GLU A 1 111 ? -12.341 -3.473 -0.597 1.00 93.62 111 GLU A CA 1
ATOM 893 C C . GLU A 1 111 ? -12.375 -4.638 0.413 1.00 93.62 111 GLU A C 1
ATOM 895 O O . GLU A 1 111 ? -13.231 -4.681 1.299 1.00 93.62 111 GLU A O 1
ATOM 900 N N . SER A 1 112 ? -11.441 -5.590 0.290 1.00 92.44 112 SER A N 1
ATOM 901 C CA . SER A 1 112 ? -11.252 -6.695 1.234 1.00 92.44 112 SER A CA 1
ATOM 902 C C . SER A 1 112 ? -10.609 -6.270 2.553 1.00 92.44 112 SER A C 1
ATOM 904 O O . SER A 1 112 ? -10.774 -6.980 3.543 1.00 92.44 112 SER A O 1
ATOM 906 N N . PHE A 1 113 ? -9.921 -5.125 2.605 1.00 93.06 113 PHE A N 1
ATOM 907 C CA . PHE A 1 113 ? -9.248 -4.664 3.814 1.00 93.06 113 PHE A CA 1
ATOM 908 C C . PHE A 1 113 ? -10.271 -4.332 4.904 1.00 93.06 113 PHE A C 1
ATOM 910 O O . PHE A 1 113 ? -11.258 -3.634 4.668 1.00 93.06 113 PHE A O 1
ATOM 917 N N . ARG A 1 114 ? -10.046 -4.847 6.115 1.00 91.75 114 ARG A N 1
ATOM 918 C CA . ARG A 1 114 ? -10.956 -4.677 7.261 1.00 91.75 114 ARG A CA 1
ATOM 919 C C . ARG A 1 114 ? -10.426 -3.720 8.329 1.00 91.75 114 ARG A C 1
ATOM 921 O O . ARG A 1 114 ? -11.081 -3.541 9.349 1.00 91.75 114 ARG A O 1
ATOM 928 N N . GLY A 1 115 ? -9.298 -3.062 8.065 1.00 91.56 115 GLY A N 1
ATOM 929 C CA . GLY A 1 115 ? -8.575 -2.271 9.056 1.00 91.56 115 GLY A CA 1
ATOM 930 C C . GLY A 1 115 ? -7.582 -3.120 9.848 1.00 91.56 115 GLY A C 1
ATOM 931 O O . GLY A 1 115 ? -7.446 -4.319 9.604 1.00 91.56 115 GLY A O 1
ATOM 932 N N . LEU A 1 116 ? -6.879 -2.486 10.786 1.00 90.50 116 LEU A N 1
ATOM 933 C CA . LEU A 1 116 ? -5.963 -3.158 11.714 1.00 90.50 116 LEU A CA 1
ATOM 934 C C . LEU A 1 116 ? -6.364 -2.805 13.136 1.00 90.50 116 LEU A C 1
ATOM 936 O O . LEU A 1 116 ? -6.327 -1.633 13.504 1.00 90.50 116 LEU A O 1
ATOM 940 N N . ALA A 1 117 ? -6.733 -3.798 13.938 1.00 90.12 117 ALA A N 1
ATOM 941 C CA . ALA A 1 117 ? -6.867 -3.604 15.374 1.00 90.12 117 ALA A CA 1
ATOM 942 C C . ALA A 1 117 ? -5.497 -3.304 16.005 1.00 90.12 117 ALA A C 1
ATOM 944 O O . ALA A 1 117 ? -4.449 -3.538 15.398 1.00 90.12 117 ALA A O 1
ATOM 945 N N . THR A 1 118 ? -5.505 -2.811 17.241 1.00 90.00 118 THR A N 1
ATOM 946 C CA . THR A 1 118 ? -4.290 -2.584 18.030 1.00 90.00 118 THR A CA 1
ATOM 947 C C . THR A 1 118 ? -3.383 -3.819 18.020 1.00 90.00 118 THR A C 1
ATOM 949 O O . THR A 1 118 ? -3.835 -4.930 18.297 1.00 90.00 118 THR A O 1
ATOM 952 N N . GLY A 1 119 ? -2.106 -3.621 17.704 1.00 84.06 119 GLY A N 1
ATOM 953 C CA . GLY A 1 119 ? -1.087 -4.666 17.613 1.00 84.06 119 GLY A CA 1
ATOM 954 C C . GLY A 1 119 ? -1.104 -5.469 16.309 1.00 84.06 119 GLY A C 1
ATOM 955 O O . GLY A 1 119 ? -0.190 -6.255 16.080 1.00 84.06 119 GLY A O 1
ATOM 956 N N . GLN A 1 120 ? -2.100 -5.292 15.434 1.00 81.69 120 GLN A N 1
ATOM 957 C CA . GLN A 1 120 ? -2.146 -6.005 14.159 1.00 81.69 120 GLN A CA 1
ATOM 958 C C . GLN A 1 120 ? -1.275 -5.334 13.098 1.00 81.69 120 GLN A C 1
ATOM 960 O O . GLN A 1 120 ? -1.157 -4.105 13.027 1.00 81.69 120 GLN A O 1
ATOM 965 N N . CYS A 1 121 ? -0.718 -6.175 12.229 1.00 75.75 121 CYS A N 1
ATOM 966 C CA . CYS A 1 121 ? 0.120 -5.767 11.118 1.00 75.75 121 CYS A CA 1
ATOM 967 C C . CYS A 1 121 ? -0.420 -6.291 9.777 1.00 75.75 121 CYS A C 1
ATOM 969 O O . CYS A 1 121 ? -0.896 -7.423 9.677 1.00 75.75 121 CYS A O 1
ATOM 971 N N . LEU A 1 122 ? -0.344 -5.455 8.739 1.00 71.69 122 LEU A N 1
ATOM 972 C CA . LEU A 1 122 ? -0.538 -5.835 7.344 1.00 71.69 122 LEU A CA 1
ATOM 973 C C . LEU A 1 122 ? 0.831 -5.891 6.668 1.00 71.69 122 LEU A C 1
ATOM 975 O O . LEU A 1 122 ? 1.425 -4.849 6.389 1.00 71.69 122 LEU A O 1
ATOM 979 N N . GLY A 1 123 ? 1.305 -7.101 6.378 1.00 60.84 123 GLY A N 1
ATOM 980 C CA . GLY A 1 123 ? 2.455 -7.315 5.508 1.00 60.84 123 GLY A CA 1
ATOM 981 C C . GLY A 1 123 ? 2.025 -7.321 4.044 1.00 60.84 123 GLY A C 1
ATOM 982 O O . GLY A 1 123 ? 1.126 -8.060 3.635 1.00 60.84 123 GLY A O 1
ATOM 983 N N . HIS A 1 124 ? 2.672 -6.493 3.237 1.00 55.69 124 HIS A N 1
ATOM 984 C CA . HIS A 1 124 ? 2.508 -6.452 1.797 1.00 55.69 124 HIS A CA 1
ATOM 985 C C . HIS A 1 124 ? 3.848 -6.753 1.123 1.00 55.69 124 HIS A C 1
ATOM 987 O O . HIS A 1 124 ? 4.820 -6.044 1.345 1.00 55.69 124 HIS A O 1
ATOM 993 N N . GLN A 1 125 ? 3.897 -7.766 0.255 1.00 56.16 125 GLN A N 1
ATOM 994 C CA . GLN A 1 125 ? 5.069 -8.057 -0.573 1.00 56.16 125 GLN A CA 1
ATOM 995 C C . GLN A 1 125 ? 4.825 -7.706 -2.042 1.00 56.16 125 GLN A C 1
ATOM 997 O O . GLN A 1 125 ? 3.744 -7.960 -2.592 1.00 56.16 125 GLN A O 1
ATOM 1002 N N . HIS A 1 126 ? 5.859 -7.188 -2.699 1.00 47.22 126 HIS A N 1
ATOM 1003 C CA . HIS A 1 126 ? 5.857 -6.939 -4.132 1.00 47.22 126 HIS A CA 1
ATOM 1004 C C . HIS A 1 126 ? 7.125 -7.475 -4.811 1.00 47.22 126 HIS A C 1
ATOM 1006 O O . HIS A 1 126 ? 8.240 -7.179 -4.392 1.00 47.22 126 HIS A O 1
ATOM 1012 N N . ILE A 1 127 ? 6.931 -8.250 -5.882 1.00 54.84 127 ILE A N 1
ATOM 1013 C CA . ILE A 1 127 ? 7.966 -8.910 -6.704 1.00 54.84 127 ILE A CA 1
ATOM 1014 C C . ILE A 1 127 ? 8.067 -8.194 -8.070 1.00 54.84 127 ILE A C 1
ATOM 1016 O O . ILE A 1 127 ? 7.042 -7.782 -8.587 1.00 54.84 127 ILE A O 1
ATOM 1020 N N . ARG A 1 128 ? 9.221 -8.101 -8.744 1.00 53.34 128 ARG A N 1
ATOM 1021 C CA . ARG A 1 128 ? 9.261 -7.878 -10.219 1.00 53.34 128 ARG A CA 1
ATOM 1022 C C . ARG A 1 128 ? 9.166 -9.238 -10.983 1.00 53.34 128 ARG A C 1
ATOM 1024 O O . ARG A 1 128 ? 9.546 -10.244 -10.417 1.00 53.34 128 ARG A O 1
ATOM 1031 N N . ARG A 1 129 ? 8.530 -9.313 -12.173 1.00 42.03 129 ARG A N 1
ATOM 1032 C CA . ARG A 1 129 ? 7.786 -10.465 -12.819 1.00 42.03 129 ARG A CA 1
ATOM 1033 C C . ARG A 1 129 ? 8.425 -11.882 -12.679 1.00 42.03 129 ARG A C 1
ATOM 1035 O O . ARG A 1 129 ? 9.513 -12.151 -13.171 1.00 42.03 129 ARG A O 1
ATOM 1042 N N . THR A 1 130 ? 7.767 -12.970 -12.230 1.00 35.88 130 THR A N 1
ATOM 1043 C CA . THR A 1 130 ? 6.346 -13.401 -12.262 1.00 35.88 130 THR A CA 1
ATOM 1044 C C . THR A 1 130 ? 6.116 -14.598 -11.297 1.00 35.88 130 THR A C 1
ATOM 1046 O O . THR A 1 130 ? 6.967 -15.477 -11.205 1.00 35.88 130 THR A O 1
ATOM 1049 N N . HIS A 1 131 ? 4.930 -14.640 -10.670 1.00 32.66 131 HIS A N 1
ATOM 1050 C CA . HIS A 1 131 ? 4.222 -15.708 -9.921 1.00 32.66 131 HIS A CA 1
ATOM 1051 C C . HIS A 1 131 ? 4.698 -16.270 -8.547 1.00 32.66 131 HIS A C 1
ATOM 1053 O O . HIS A 1 131 ? 5.659 -17.034 -8.434 1.00 32.66 131 HIS A O 1
ATOM 1059 N N . ARG A 1 132 ? 3.805 -16.005 -7.567 1.00 34.53 132 ARG A N 1
ATOM 1060 C CA . ARG A 1 132 ? 3.250 -16.816 -6.449 1.00 34.53 132 ARG A CA 1
ATOM 1061 C C . ARG A 1 132 ? 3.495 -16.237 -5.039 1.00 34.53 132 ARG A C 1
ATOM 1063 O O . ARG A 1 132 ? 4.613 -15.896 -4.685 1.00 34.53 132 ARG A O 1
ATOM 1070 N N . SER A 1 133 ? 2.384 -16.120 -4.301 1.00 33.75 133 SER A N 1
ATOM 1071 C CA . SER A 1 133 ? 2.180 -15.518 -2.972 1.00 33.75 133 SER A CA 1
ATOM 1072 C C . SER A 1 133 ? 2.719 -16.390 -1.830 1.00 33.75 133 SER A C 1
ATOM 1074 O O . SER A 1 133 ? 2.578 -17.611 -1.884 1.00 33.75 133 SER A O 1
ATOM 1076 N N . LEU A 1 134 ? 3.284 -15.747 -0.800 1.00 41.59 134 LEU A N 1
ATOM 1077 C CA . LEU A 1 134 ? 3.591 -16.329 0.510 1.00 41.59 134 LEU A CA 1
ATOM 1078 C C . LEU A 1 134 ? 2.981 -15.462 1.623 1.00 41.59 134 LEU A C 1
ATOM 1080 O O . LEU A 1 134 ? 2.867 -14.244 1.492 1.00 41.59 134 LEU A O 1
ATOM 1084 N N . SER A 1 135 ? 2.533 -16.138 2.677 1.00 35.16 135 SER A N 1
ATOM 1085 C CA . SER A 1 135 ? 1.874 -15.613 3.874 1.00 35.16 135 SER A CA 1
ATOM 1086 C C . SER A 1 135 ? 2.870 -14.972 4.842 1.00 35.16 135 SER A C 1
ATOM 1088 O O . SER A 1 135 ? 3.972 -15.486 5.017 1.00 35.16 135 SER A O 1
ATOM 1090 N N . CYS A 1 136 ? 2.456 -13.878 5.484 1.00 35.41 136 CYS A N 1
ATOM 1091 C CA . CYS A 1 136 ? 3.229 -13.146 6.488 1.00 35.41 136 CYS A CA 1
ATOM 1092 C C . CYS A 1 136 ? 3.723 -14.077 7.611 1.00 35.41 136 CYS A C 1
ATOM 1094 O O . CYS A 1 136 ? 2.917 -14.770 8.233 1.00 35.41 136 CYS A O 1
ATOM 1096 N N . LEU A 1 137 ? 5.035 -14.075 7.869 1.00 40.12 137 LEU A N 1
ATOM 1097 C CA . LEU A 1 137 ? 5.616 -14.573 9.118 1.00 40.12 137 LEU A CA 1
ATOM 1098 C C . LEU A 1 137 ? 5.398 -13.515 10.209 1.00 40.12 137 LEU A C 1
ATOM 1100 O O . LEU A 1 137 ? 5.342 -12.322 9.917 1.00 40.12 137 LEU A O 1
ATOM 1104 N N . GLY A 1 138 ? 5.158 -13.992 11.428 1.00 35.38 138 GLY A N 1
ATOM 1105 C CA . GLY A 1 138 ? 4.523 -13.251 12.513 1.00 35.38 138 GLY A CA 1
ATOM 1106 C C . GLY A 1 138 ? 5.254 -11.989 12.964 1.00 35.38 138 GLY A C 1
ATOM 1107 O O . GLY A 1 138 ? 6.477 -11.912 12.951 1.00 35.38 138 GLY A O 1
ATOM 1108 N N . CYS A 1 139 ? 4.459 -11.016 13.406 1.00 40.25 139 CYS A N 1
ATOM 1109 C CA . CYS A 1 139 ? 4.922 -9.902 14.218 1.00 40.25 139 CYS A CA 1
ATOM 1110 C C . CYS A 1 139 ? 5.298 -10.456 15.603 1.00 40.25 139 CYS A C 1
ATOM 1112 O O . CYS A 1 139 ? 4.413 -10.812 16.380 1.00 40.25 139 CYS A O 1
ATOM 1114 N N . GLU A 1 140 ? 6.596 -10.605 15.875 1.00 32.81 140 GLU A N 1
ATOM 1115 C CA . GLU A 1 140 ? 7.083 -10.865 17.231 1.00 32.81 140 GLU A CA 1
ATOM 1116 C C . GLU A 1 140 ? 6.884 -9.620 18.103 1.00 32.81 140 GLU A C 1
ATOM 1118 O O . GLU A 1 140 ? 7.085 -8.484 17.666 1.00 32.81 140 GLU A O 1
ATOM 1123 N N . SER A 1 141 ? 6.401 -9.902 19.312 1.00 34.84 141 SER A N 1
ATOM 1124 C CA . SER A 1 141 ? 6.099 -9.002 20.427 1.00 34.84 141 SER A CA 1
ATOM 1125 C C . SER A 1 141 ? 7.320 -8.293 20.991 1.00 34.84 141 SER A C 1
ATOM 1127 O O . SER A 1 141 ? 8.338 -9.000 21.168 1.00 34.84 141 SER A O 1
#

Foldseek 3Di:
DDDDDDPPPVVVVVVVVVVVVVVVPDPPPPLPPPPQDCVQKDWDKDFPAQCVVVHNKTKMKIKIARQAAWFAQFNDKDKDFDQDDFAPPQKDWQWDWDDDDHRIIIIGGHPPRHTAHNGDMTMIMTIHDDDDDDDDDDDDD

Radius of gyration: 26.32 Å; chains: 1; bounding box: 89×43×49 Å

pLDDT: mean 75.24, std 19.9, range [32.66, 97.0]

Sequence (141 aa):
MYFRIKCNAMTRYFRLLFGFLLLLGNVSAQNNTANYNLQDLSLQWETVENSYKGKAEFLSAFTLTSKSGTFPASGWKIYFNFPRMIQPGSVTGDVLIKHINGDFYQMSPKESFRGLATGQCLGHQHIRRTHRSLSCLGCES

Secondary structure (DSSP, 8-state):
------TTSHHHHHHHHHHHHGGGS------------GGGEEEEEEEEEESGGGSS-EEEEEEEEESSS-B-SSS--EEEE-SSPPPTT-B-TTEEEEEEETTEEEEEE-TT---B-TT-EEEEEE-SSS----PPPP---